Protein AF-A0A829MME7-F1 (afdb_monomer_lite)

Structure (mmCIF, N/CA/C/O backbone):
data_AF-A0A829MME7-F1
#
_entry.id   AF-A0A829MME7-F1
#
loop_
_atom_site.group_PDB
_atom_site.id
_atom_site.type_symbol
_atom_site.label_atom_id
_atom_site.label_alt_id
_atom_site.label_comp_id
_atom_site.label_asym_id
_atom_site.label_entity_id
_atom_site.label_seq_id
_atom_site.pdbx_PDB_ins_code
_atom_site.Cartn_x
_atom_site.Cartn_y
_atom_site.Cartn_z
_atom_site.occupancy
_atom_site.B_iso_or_equiv
_atom_site.auth_seq_id
_atom_site.auth_comp_id
_atom_site.auth_asym_id
_atom_site.auth_atom_id
_atom_site.pdbx_PDB_model_num
ATOM 1 N N . MET A 1 1 ? 2.079 -11.660 5.104 1.00 70.56 1 MET A N 1
ATOM 2 C CA . MET A 1 1 ? 1.393 -10.348 5.222 1.00 70.56 1 MET A CA 1
ATOM 3 C C . MET A 1 1 ? -0.115 -10.607 5.252 1.00 70.56 1 MET A C 1
ATOM 5 O O . MET A 1 1 ? -0.520 -11.554 4.600 1.00 70.56 1 MET A O 1
ATOM 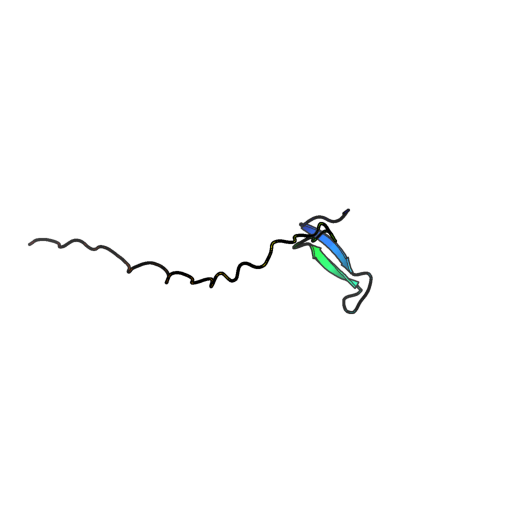9 N N . LYS A 1 2 ? -0.927 -9.850 6.010 1.00 79.75 2 LYS A N 1
ATOM 10 C CA . LYS A 1 2 ? -2.389 -10.081 6.172 1.00 79.75 2 LYS A CA 1
ATOM 11 C C . LYS A 1 2 ? -3.279 -9.222 5.249 1.00 79.75 2 LYS A C 1
ATOM 13 O O . LYS A 1 2 ? -4.491 -9.261 5.385 1.00 79.75 2 LYS A O 1
ATOM 18 N N . VAL A 1 3 ? -2.677 -8.423 4.369 1.00 84.25 3 VAL A N 1
ATOM 19 C CA . VAL A 1 3 ? -3.371 -7.491 3.467 1.00 84.25 3 VAL A CA 1
ATOM 20 C C . VAL A 1 3 ? -3.074 -7.905 2.032 1.00 84.25 3 VAL A C 1
ATOM 22 O O . VAL A 1 3 ? -1.907 -8.115 1.689 1.00 84.25 3 VAL A O 1
ATOM 25 N N . HIS A 1 4 ? -4.108 -8.008 1.206 1.00 83.69 4 HIS A N 1
ATOM 26 C CA . HIS A 1 4 ? -4.019 -8.426 -0.186 1.00 83.69 4 HIS A CA 1
ATOM 27 C C . HIS A 1 4 ? -4.437 -7.314 -1.147 1.00 83.69 4 HIS A C 1
ATOM 29 O O . HIS A 1 4 ? -5.047 -6.305 -0.786 1.00 83.69 4 HIS A O 1
ATOM 35 N N . LYS A 1 5 ? -4.082 -7.501 -2.422 1.00 83.56 5 LYS A N 1
ATOM 36 C CA . LYS A 1 5 ? -4.542 -6.621 -3.492 1.00 83.56 5 LYS A CA 1
ATOM 37 C C . LYS A 1 5 ? -6.063 -6.702 -3.581 1.00 83.56 5 LYS A C 1
ATOM 39 O O . LYS A 1 5 ? -6.625 -7.783 -3.705 1.00 83.56 5 LYS A O 1
ATOM 44 N N . GLY A 1 6 ? -6.702 -5.542 -3.590 1.00 86.12 6 GLY A N 1
ATOM 45 C CA . GLY A 1 6 ? -8.151 -5.417 -3.655 1.00 86.12 6 GLY A CA 1
ATOM 46 C C . GLY A 1 6 ? -8.832 -5.175 -2.312 1.00 86.12 6 GLY A C 1
ATOM 47 O O . GLY A 1 6 ? -10.002 -4.792 -2.323 1.00 86.12 6 GLY A O 1
ATOM 48 N N . ASP A 1 7 ? -8.114 -5.298 -1.197 1.00 90.25 7 ASP A N 1
ATOM 49 C CA . ASP A 1 7 ? -8.661 -5.007 0.126 1.00 90.25 7 ASP A CA 1
ATOM 50 C C . ASP A 1 7 ? -8.881 -3.505 0.319 1.00 90.25 7 ASP A C 1
ATOM 52 O O . ASP A 1 7 ? -8.168 -2.676 -0.249 1.00 90.25 7 ASP A O 1
ATOM 56 N N . THR A 1 8 ? -9.864 -3.146 1.144 1.00 90.62 8 THR A N 1
ATOM 57 C CA . THR A 1 8 ? -10.064 -1.759 1.581 1.00 90.62 8 THR A CA 1
ATOM 58 C C . THR A 1 8 ? -9.399 -1.564 2.933 1.00 90.62 8 THR A C 1
ATOM 60 O O . THR A 1 8 ? -9.679 -2.299 3.877 1.00 90.62 8 THR A O 1
ATOM 63 N N . VAL A 1 9 ? -8.527 -0.566 3.030 1.00 90.69 9 VAL A N 1
ATOM 64 C CA . VAL A 1 9 ? -7.749 -0.279 4.238 1.00 90.69 9 VAL A CA 1
ATOM 65 C C . VAL A 1 9 ? -7.964 1.158 4.698 1.00 90.69 9 VAL A C 1
ATOM 67 O O . VAL A 1 9 ? -8.292 2.040 3.902 1.00 90.69 9 VAL A O 1
ATOM 70 N N . LEU A 1 10 ? -7.778 1.379 5.999 1.00 92.56 10 LEU A N 1
ATOM 71 C CA . LEU A 1 10 ? -7.763 2.695 6.628 1.00 92.56 10 LEU A CA 1
ATOM 72 C C . LEU A 1 10 ? -6.325 3.039 7.014 1.00 92.56 10 LEU A C 1
ATOM 74 O O . LEU A 1 10 ? -5.651 2.253 7.682 1.00 92.56 10 LEU A O 1
ATOM 78 N N . VAL A 1 11 ? -5.867 4.225 6.631 1.00 92.19 11 VAL A N 1
ATOM 79 C CA . VAL A 1 11 ? -4.551 4.725 7.032 1.00 92.19 11 VAL A CA 1
ATOM 80 C C . VAL A 1 11 ? -4.612 5.181 8.491 1.00 92.19 11 VAL A C 1
ATOM 82 O O . VAL A 1 11 ? -5.376 6.078 8.841 1.00 92.19 11 VAL A O 1
ATOM 85 N N . ILE A 1 12 ? -3.808 4.567 9.359 1.00 93.31 12 ILE A N 1
ATOM 86 C CA . ILE A 1 12 ? -3.824 4.835 10.810 1.00 93.31 12 ILE A CA 1
ATOM 87 C C . ILE A 1 12 ? -2.765 5.848 11.271 1.00 93.31 12 ILE A C 1
ATOM 89 O O . ILE A 1 12 ? -2.854 6.361 12.388 1.00 93.31 12 ILE A O 1
ATOM 93 N N . ALA A 1 13 ? -1.780 6.162 10.427 1.00 90.81 13 A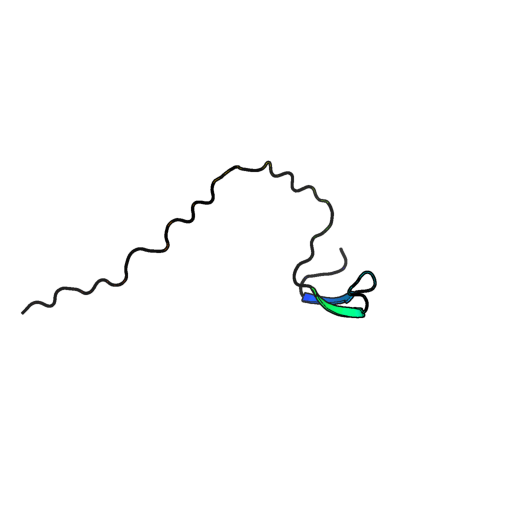LA A N 1
ATOM 94 C CA . ALA A 1 13 ? -0.648 7.021 10.768 1.00 90.81 13 ALA A CA 1
ATOM 95 C C . ALA A 1 13 ? -0.113 7.779 9.543 1.00 90.81 13 ALA A C 1
ATOM 97 O O . ALA A 1 13 ? -0.345 7.375 8.407 1.00 90.81 13 ALA A O 1
ATOM 98 N N . GLY A 1 14 ? 0.637 8.856 9.790 1.00 90.25 14 GLY A N 1
ATOM 99 C CA . GLY A 1 14 ? 1.199 9.712 8.744 1.00 90.25 14 GLY A CA 1
ATOM 100 C C . GLY A 1 14 ? 0.235 10.797 8.260 1.00 90.25 14 GLY A C 1
ATOM 101 O O . GLY A 1 14 ? -0.822 11.024 8.849 1.00 90.25 14 GLY A O 1
ATOM 102 N N . LYS A 1 15 ? 0.634 11.493 7.192 1.00 90.56 15 LYS A N 1
ATOM 103 C CA . LYS A 1 15 ? -0.080 12.657 6.643 1.00 90.56 15 LYS A CA 1
ATOM 104 C C . LYS A 1 15 ? -1.489 12.317 6.146 1.00 90.56 15 LYS A C 1
ATOM 106 O O . LYS A 1 15 ? -2.391 13.132 6.287 1.00 90.56 15 LYS A O 1
ATOM 111 N N . ASP A 1 16 ? -1.678 11.099 5.651 1.00 90.31 16 ASP A N 1
ATOM 112 C CA . ASP A 1 16 ? -2.946 10.610 5.102 1.00 90.31 16 ASP A CA 1
ATOM 113 C C . ASP A 1 16 ? -3.794 9.846 6.133 1.00 90.31 16 ASP A C 1
ATOM 115 O O . ASP A 1 16 ? -4.694 9.086 5.771 1.00 90.31 16 ASP A O 1
ATOM 119 N N . LYS A 1 17 ? -3.507 10.002 7.434 1.00 92.06 17 LYS A N 1
ATOM 120 C CA . LYS A 1 17 ? -4.271 9.355 8.508 1.00 92.06 17 LYS A CA 1
ATOM 121 C C . LYS A 1 17 ? -5.770 9.648 8.362 1.00 92.06 17 LYS A C 1
ATOM 123 O O . LYS A 1 17 ? -6.187 10.797 8.278 1.00 92.06 17 LYS A O 1
ATOM 128 N N . GLY A 1 18 ? -6.577 8.590 8.389 1.00 88.69 18 GLY A N 1
ATOM 129 C CA . GLY A 1 18 ? -8.028 8.644 8.206 1.00 88.69 18 GLY A CA 1
ATOM 130 C C . GLY A 1 18 ? -8.495 8.395 6.769 1.00 88.69 18 GLY A C 1
ATOM 131 O O . GLY A 1 18 ? -9.685 8.156 6.561 1.00 88.69 18 GLY A O 1
ATOM 132 N N . ALA A 1 19 ? -7.592 8.378 5.785 1.00 92.25 19 ALA A N 1
ATOM 133 C CA . ALA A 1 19 ? -7.943 8.049 4.409 1.00 92.25 19 ALA A CA 1
ATOM 134 C C . ALA A 1 19 ? -8.328 6.566 4.272 1.00 92.25 19 ALA A C 1
ATOM 136 O O . ALA A 1 19 ? -7.645 5.675 4.789 1.00 92.25 19 ALA A O 1
ATOM 137 N N . LYS A 1 20 ? -9.425 6.306 3.552 1.00 91.69 20 LYS A N 1
ATOM 138 C CA . LYS A 1 20 ? -9.864 4.962 3.153 1.00 91.69 20 LYS A CA 1
ATOM 139 C C . LYS A 1 20 ? -9.543 4.750 1.681 1.00 91.69 20 LYS A C 1
ATOM 141 O O . LYS A 1 20 ? -9.842 5.613 0.860 1.00 91.69 20 LYS A O 1
ATOM 146 N N . GLY A 1 21 ? -8.970 3.600 1.343 1.00 90.06 21 GLY A N 1
ATOM 147 C CA . GLY A 1 21 ? -8.590 3.307 -0.035 1.00 90.06 21 GLY A CA 1
ATOM 148 C C . GLY A 1 21 ? -8.443 1.820 -0.316 1.00 90.06 21 GLY A C 1
ATOM 149 O O . GLY A 1 21 ? -8.273 1.010 0.597 1.00 90.06 21 GLY A O 1
ATOM 150 N N . LYS A 1 22 ? -8.518 1.469 -1.602 1.00 90.38 22 LYS A N 1
ATOM 151 C CA . LYS A 1 22 ? -8.329 0.101 -2.085 1.00 90.38 22 LYS A CA 1
ATOM 152 C C . LYS A 1 22 ? -6.848 -0.166 -2.343 1.00 90.38 22 LYS A C 1
ATOM 154 O O . LYS A 1 22 ? -6.172 0.626 -2.996 1.00 90.38 22 LYS A O 1
ATOM 159 N N . VAL A 1 23 ? -6.350 -1.302 -1.870 1.00 87.81 23 VAL A N 1
ATOM 160 C CA . VAL A 1 23 ? -4.960 -1.719 -2.058 1.00 87.81 23 VAL A CA 1
ATOM 161 C C . VAL A 1 23 ? -4.741 -2.113 -3.517 1.00 87.81 23 VAL A C 1
ATOM 163 O O . VAL A 1 23 ? -5.316 -3.085 -4.008 1.00 87.81 23 VAL A O 1
ATOM 166 N N . ILE A 1 24 ? -3.889 -1.361 -4.213 1.00 87.56 24 ILE A N 1
ATOM 167 C CA . ILE A 1 24 ? -3.556 -1.595 -5.629 1.00 87.56 24 ILE A CA 1
ATOM 168 C C . ILE A 1 24 ? -2.348 -2.519 -5.817 1.00 87.56 24 ILE A C 1
ATOM 170 O O . ILE A 1 24 ? -2.271 -3.253 -6.804 1.00 87.56 24 ILE A O 1
ATOM 174 N N . ALA A 1 25 ? -1.431 -2.517 -4.854 1.00 79.94 25 ALA A N 1
ATOM 175 C CA . ALA A 1 25 ? -0.252 -3.363 -4.813 1.00 79.94 25 ALA A CA 1
ATOM 176 C C . ALA A 1 25 ? 0.177 -3.542 -3.352 1.00 79.94 25 ALA A C 1
ATOM 178 O O . ALA A 1 25 ? 0.079 -2.612 -2.553 1.00 79.94 25 ALA A O 1
ATOM 179 N N . ALA A 1 26 ? 0.639 -4.742 -3.017 1.00 80.75 26 ALA A N 1
ATOM 180 C CA . ALA A 1 26 ? 1.149 -5.101 -1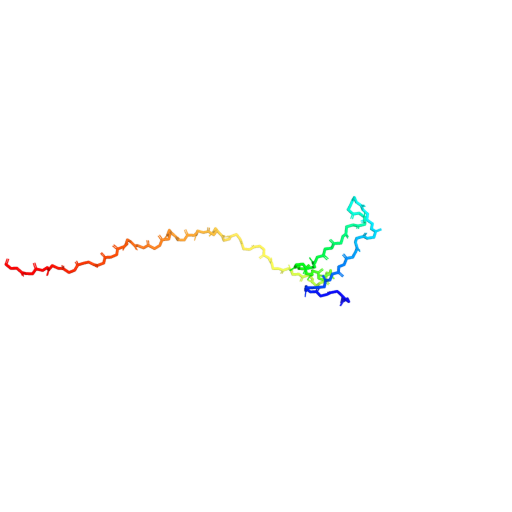.703 1.00 80.75 26 ALA A CA 1
ATOM 181 C C . ALA A 1 26 ? 2.585 -5.603 -1.880 1.00 80.75 26 ALA A C 1
ATOM 183 O O . ALA A 1 26 ? 2.796 -6.631 -2.521 1.00 80.75 26 ALA A O 1
ATOM 184 N N . TYR A 1 27 ? 3.561 -4.875 -1.338 1.00 79.88 27 TYR A N 1
ATOM 185 C CA . TYR A 1 27 ? 4.972 -5.256 -1.390 1.00 79.88 27 TYR A CA 1
ATOM 186 C C . TYR A 1 27 ? 5.387 -5.808 -0.021 1.00 79.88 27 TYR A C 1
ATOM 188 O O . TYR A 1 27 ? 5.519 -5.029 0.925 1.00 79.88 27 TYR A O 1
ATOM 196 N N . PRO A 1 28 ? 5.555 -7.132 0.138 1.00 76.25 28 PRO A N 1
ATOM 197 C CA . PRO A 1 28 ? 6.088 -7.684 1.375 1.00 76.25 28 PRO A CA 1
ATOM 198 C C . PRO A 1 28 ? 7.530 -7.198 1.571 1.00 76.25 28 PRO A C 1
ATOM 200 O O . PRO A 1 28 ? 8.339 -7.241 0.645 1.00 76.25 28 PRO A O 1
ATOM 203 N N . SER A 1 29 ? 7.855 -6.719 2.773 1.00 72.50 29 SER A N 1
ATOM 204 C CA . SER A 1 29 ? 9.216 -6.278 3.078 1.00 72.50 29 SER A CA 1
ATOM 205 C C . SER A 1 29 ? 10.159 -7.482 3.191 1.00 72.50 29 SER A C 1
ATOM 207 O O . SER A 1 29 ? 9.904 -8.400 3.967 1.00 72.50 29 SER A O 1
ATOM 209 N N . ALA A 1 30 ? 11.246 -7.420 2.418 1.00 61.94 30 ALA A N 1
ATOM 210 C CA . ALA A 1 30 ? 12.482 -8.195 2.524 1.00 61.94 30 ALA A CA 1
ATOM 211 C C . ALA A 1 30 ? 12.423 -9.719 2.274 1.00 61.94 30 ALA A C 1
ATOM 213 O O . ALA A 1 30 ? 12.790 -10.522 3.124 1.00 61.94 30 ALA A O 1
ATOM 214 N N . ALA A 1 31 ? 12.150 -10.113 1.029 1.00 51.62 31 ALA A N 1
ATOM 215 C CA . ALA A 1 31 ? 13.048 -11.065 0.374 1.00 51.62 31 ALA A CA 1
ATOM 216 C C . ALA A 1 31 ? 13.832 -10.266 -0.669 1.00 51.62 31 ALA A C 1
ATOM 218 O O . ALA A 1 31 ? 13.269 -9.764 -1.641 1.00 51.62 31 ALA A O 1
ATOM 219 N N . VAL A 1 32 ? 15.113 -10.053 -0.380 1.00 53.56 32 VAL A N 1
ATOM 220 C CA . VAL A 1 32 ? 16.085 -9.350 -1.217 1.00 53.56 32 VAL A CA 1
ATOM 221 C C . VAL A 1 32 ? 15.962 -9.825 -2.670 1.00 53.56 32 VAL A C 1
ATOM 223 O O . VAL A 1 32 ? 16.375 -10.928 -3.004 1.00 53.56 32 VAL A O 1
ATOM 226 N N . SER A 1 33 ? 15.406 -8.991 -3.552 1.00 51.72 33 SER A N 1
ATOM 227 C CA . SER A 1 33 ? 15.632 -9.137 -4.992 1.00 51.72 33 SER A CA 1
ATOM 228 C C . SER A 1 33 ? 16.947 -8.446 -5.322 1.00 51.72 33 SER A C 1
ATOM 230 O O . SER A 1 33 ? 16.974 -7.325 -5.820 1.00 51.72 33 SER A O 1
ATOM 232 N N . SER A 1 34 ? 18.063 -9.099 -5.009 1.00 56.97 34 SER A N 1
ATOM 233 C CA . SER A 1 34 ? 19.364 -8.728 -5.557 1.00 56.97 34 SER A CA 1
ATOM 234 C C . SER A 1 34 ? 19.474 -9.271 -6.983 1.00 56.97 34 SER A C 1
ATOM 236 O O . SER A 1 34 ? 20.238 -10.190 -7.258 1.00 56.97 34 SER A O 1
ATOM 238 N N . SER A 1 35 ? 18.730 -8.688 -7.929 1.00 57.09 35 SER A N 1
ATOM 239 C CA . SER A 1 35 ? 19.127 -8.791 -9.334 1.00 57.09 35 SER A CA 1
ATOM 240 C C . SER A 1 35 ? 20.070 -7.633 -9.627 1.00 57.09 35 SER A C 1
ATOM 242 O O . SER A 1 35 ? 19.651 -6.480 -9.746 1.00 57.09 35 SER A O 1
ATOM 244 N N . ARG A 1 36 ? 21.362 -7.953 -9.695 1.00 62.44 36 ARG A N 1
ATOM 245 C CA . ARG A 1 36 ? 22.421 -7.110 -10.255 1.00 62.44 36 ARG A CA 1
ATOM 246 C C . ARG A 1 36 ? 21.882 -6.315 -11.452 1.00 62.44 36 ARG A C 1
ATOM 248 O O . ARG A 1 36 ? 21.342 -6.904 -12.384 1.00 62.44 36 ARG A O 1
ATOM 255 N N . ALA A 1 37 ? 22.007 -4.990 -11.392 1.00 61.28 37 ALA A N 1
ATOM 256 C CA . ALA A 1 37 ? 21.551 -4.081 -12.433 1.00 61.28 37 ALA A CA 1
ATOM 257 C C . ALA A 1 37 ? 22.142 -4.485 -13.791 1.00 61.28 37 ALA A C 1
ATOM 259 O O . ALA A 1 37 ? 23.357 -4.455 -13.982 1.00 61.28 37 ALA A O 1
ATOM 260 N N . SER A 1 38 ? 21.288 -4.856 -14.743 1.00 58.28 38 SER A N 1
ATOM 261 C CA . SER A 1 38 ? 21.673 -4.867 -16.148 1.00 58.28 38 SER A CA 1
ATOM 262 C C . SER A 1 38 ? 21.596 -3.430 -16.656 1.00 58.28 38 SER A C 1
ATOM 264 O O . SER A 1 38 ? 20.501 -2.881 -16.800 1.00 58.28 38 SER A O 1
ATOM 266 N N . THR A 1 39 ? 22.740 -2.822 -16.958 1.00 59.56 39 THR A N 1
ATOM 267 C CA . THR A 1 39 ? 22.830 -1.674 -17.870 1.00 59.56 39 THR A CA 1
ATOM 268 C C . THR A 1 39 ? 22.471 -2.154 -19.277 1.00 59.56 39 THR A C 1
ATOM 270 O O . THR A 1 39 ? 23.336 -2.381 -20.115 1.00 59.56 39 THR A O 1
ATOM 273 N N . GLY A 1 40 ? 21.185 -2.404 -19.507 1.00 56.22 40 GLY A N 1
ATOM 274 C CA . GLY A 1 40 ? 20.619 -2.634 -20.826 1.00 56.22 40 GLY A CA 1
ATOM 275 C C . GLY A 1 40 ? 19.813 -1.404 -21.191 1.00 56.22 40 GLY A C 1
ATOM 276 O O . GLY A 1 40 ? 18.756 -1.163 -20.608 1.00 56.22 40 GLY A O 1
ATOM 277 N N . SER A 1 41 ? 20.330 -0.603 -22.117 1.00 57.19 41 SER A N 1
ATOM 278 C CA . SER A 1 41 ? 19.579 0.441 -22.803 1.00 57.19 41 SER A CA 1
ATOM 279 C C . SER A 1 41 ? 18.268 -0.158 -23.311 1.00 57.19 41 SER A C 1
ATOM 281 O O . SER A 1 41 ? 18.254 -1.012 -24.193 1.00 57.19 41 SER A O 1
ATOM 283 N N . ARG A 1 42 ? 17.142 0.258 -22.726 1.00 60.69 42 ARG A N 1
ATOM 284 C CA . ARG A 1 42 ? 15.822 -0.119 -23.227 1.00 60.69 42 ARG A CA 1
ATOM 285 C C . ARG A 1 42 ? 15.551 0.708 -24.484 1.00 60.69 42 ARG A C 1
ATOM 287 O O . ARG A 1 42 ? 14.870 1.725 -24.425 1.00 60.69 42 ARG A O 1
ATOM 294 N N . S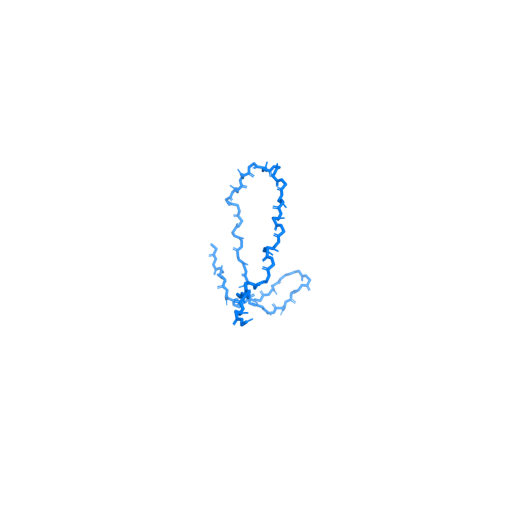ER A 1 43 ? 16.127 0.299 -25.609 1.00 55.81 43 SER A N 1
ATOM 295 C CA . SER A 1 43 ? 15.722 0.761 -26.932 1.00 55.81 43 SER A CA 1
ATOM 296 C C . SER A 1 43 ? 14.3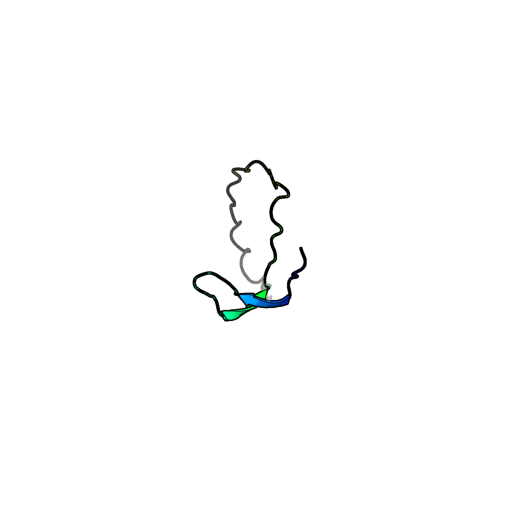53 0.160 -27.227 1.00 55.81 43 SER A C 1
ATOM 298 O O . SER A 1 43 ? 14.219 -1.013 -27.568 1.00 55.81 43 SER A O 1
ATOM 300 N N . THR A 1 44 ? 13.301 0.953 -27.047 1.00 62.25 44 THR A N 1
ATOM 301 C CA . THR A 1 44 ? 12.011 0.637 -27.656 1.00 62.25 44 THR A CA 1
ATOM 302 C C . THR A 1 44 ? 12.217 0.624 -29.174 1.00 62.25 44 THR A C 1
ATOM 304 O O . THR A 1 44 ? 12.614 1.662 -29.713 1.00 62.25 44 THR A O 1
ATOM 307 N N . PRO A 1 45 ? 11.995 -0.496 -29.884 1.00 64.12 45 PRO A N 1
ATOM 308 C CA . PRO A 1 45 ? 11.942 -0.450 -31.339 1.00 64.12 45 PRO A CA 1
ATOM 309 C C . PRO A 1 45 ? 10.816 0.516 -31.744 1.00 64.12 45 PRO A C 1
ATOM 311 O O . PRO A 1 45 ? 9.768 0.515 -31.086 1.00 64.12 45 PRO A O 1
ATOM 314 N N . PRO A 1 46 ? 11.007 1.366 -32.771 1.00 62.56 46 PRO A N 1
ATOM 315 C CA . PRO A 1 46 ? 9.948 2.248 -33.231 1.00 62.56 46 PRO A CA 1
ATOM 316 C C . PRO A 1 46 ? 8.737 1.400 -33.617 1.00 62.56 46 PRO A C 1
ATOM 318 O O . PRO A 1 46 ? 8.835 0.415 -34.352 1.00 62.56 46 PRO A O 1
ATOM 321 N N . SER A 1 47 ? 7.597 1.765 -33.048 1.00 60.72 47 SER A N 1
ATOM 322 C CA . SER A 1 47 ? 6.311 1.123 -33.248 1.00 60.72 47 SER A CA 1
ATOM 323 C C . SER A 1 47 ? 6.000 0.989 -34.741 1.00 60.72 47 SER A C 1
ATOM 325 O O . SER A 1 47 ? 5.778 1.993 -35.403 1.00 60.72 47 SER A O 1
ATOM 327 N N . ARG A 1 48 ? 5.942 -0.264 -35.210 1.00 61.66 48 ARG A N 1
ATOM 328 C CA . ARG A 1 48 ? 5.158 -0.805 -36.337 1.00 61.66 48 ARG A CA 1
ATOM 329 C C . ARG A 1 48 ? 5.278 -0.099 -37.714 1.00 61.66 48 ARG A C 1
ATOM 331 O O . ARG A 1 48 ? 4.860 1.046 -37.860 1.00 61.66 48 ARG A O 1
ATOM 338 N N . PRO A 1 49 ? 5.716 -0.820 -38.770 1.00 53.38 49 PRO A N 1
ATOM 339 C CA . PRO A 1 49 ? 5.737 -0.296 -40.130 1.00 53.38 49 PRO A CA 1
ATOM 340 C C . PRO A 1 49 ? 4.324 -0.006 -40.651 1.00 53.38 49 PRO A C 1
ATOM 342 O O . PRO A 1 49 ? 3.324 -0.580 -40.213 1.00 53.38 49 PRO A O 1
ATOM 345 N N . THR A 1 50 ? 4.299 0.938 -41.579 1.00 58.09 50 THR A N 1
ATOM 346 C CA . THR A 1 50 ? 3.167 1.608 -42.208 1.00 58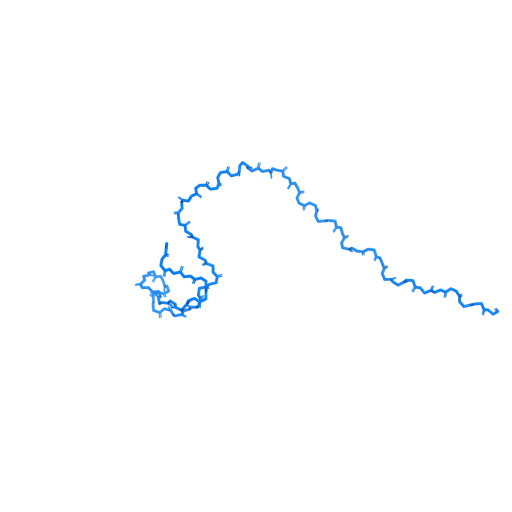.09 50 THR A CA 1
ATOM 347 C C . THR A 1 50 ? 1.958 0.729 -42.523 1.00 58.09 50 THR A C 1
ATOM 349 O O . THR A 1 50 ? 2.049 -0.356 -43.089 1.00 58.09 50 THR A O 1
ATOM 352 N N . SER A 1 51 ? 0.810 1.300 -42.174 1.00 55.47 51 SER A N 1
ATOM 353 C CA . SER A 1 51 ? -0.527 1.056 -42.702 1.00 55.47 51 SER A CA 1
ATOM 354 C C . SER A 1 51 ? -0.581 0.498 -44.134 1.00 55.47 51 SER A C 1
ATOM 356 O O . SER A 1 51 ? -0.040 1.100 -45.052 1.00 55.47 51 SER A O 1
ATOM 358 N N . ALA A 1 52 ? -1.363 -0.574 -44.280 1.00 57.00 52 ALA A N 1
ATOM 359 C CA . ALA A 1 52 ? -2.178 -0.921 -45.444 1.00 57.00 52 ALA A CA 1
ATOM 360 C C . ALA A 1 52 ? -1.468 -1.196 -46.781 1.00 57.00 52 ALA A C 1
ATOM 362 O O . ALA A 1 52 ? -1.200 -0.314 -47.591 1.00 57.00 52 ALA A O 1
ATOM 363 N N . ALA A 1 53 ? -1.347 -2.491 -47.068 1.00 57.09 53 ALA A N 1
ATOM 364 C CA . ALA A 1 53 ? -1.529 -3.006 -48.413 1.00 57.09 53 ALA A CA 1
ATOM 365 C C . ALA A 1 53 ? -2.861 -2.501 -49.003 1.00 57.09 53 ALA A C 1
ATOM 367 O O . ALA A 1 53 ? -3.905 -2.708 -48.391 1.00 57.09 53 ALA A O 1
ATOM 368 N N . HIS A 1 54 ? -2.824 -1.914 -50.199 1.00 61.00 54 HIS A N 1
ATOM 369 C CA . HIS A 1 54 ? -3.943 -1.871 -51.144 1.00 61.00 54 HIS A CA 1
ATOM 370 C C . HIS A 1 54 ? -3.421 -2.447 -52.479 1.00 61.00 54 HIS A C 1
ATOM 372 O O . HIS A 1 54 ? -2.348 -2.030 -52.923 1.00 61.00 54 HIS A O 1
ATOM 378 N N . PRO A 1 55 ? -4.099 -3.435 -53.093 1.00 69.88 55 PRO A N 1
ATOM 379 C CA . PRO A 1 55 ? -3.644 -4.073 -54.331 1.00 69.88 55 PRO A CA 1
ATOM 380 C C . PRO A 1 55 ? -3.861 -3.167 -55.559 1.00 69.88 55 PRO A C 1
ATOM 382 O O . PRO A 1 55 ? -4.763 -2.326 -55.537 1.00 69.88 55 PRO A O 1
ATOM 385 N N . PRO A 1 56 ? -3.093 -3.342 -56.654 1.00 63.53 56 PRO A N 1
ATOM 386 C CA . PRO A 1 56 ? -3.385 -2.668 -57.914 1.00 63.53 56 PRO A CA 1
ATOM 387 C C . PRO A 1 56 ? -4.642 -3.280 -58.547 1.00 63.53 56 PRO A C 1
ATOM 389 O O . PRO A 1 56 ? -4.670 -4.467 -58.873 1.00 63.53 56 PRO A O 1
ATOM 392 N N . ALA A 1 57 ? -5.690 -2.473 -58.720 1.00 63.12 57 ALA A N 1
ATOM 393 C CA . ALA A 1 57 ? -6.808 -2.829 -59.583 1.00 63.12 57 ALA A CA 1
ATOM 394 C C . ALA A 1 57 ? -6.375 -2.632 -61.041 1.00 63.12 57 ALA A C 1
ATOM 396 O O . ALA A 1 57 ? -6.028 -1.527 -61.452 1.00 63.12 57 ALA A O 1
ATOM 397 N N . ALA A 1 58 ? -6.362 -3.730 -61.790 1.00 59.00 58 ALA A N 1
ATOM 398 C CA . ALA A 1 58 ? -6.183 -3.741 -63.230 1.00 59.00 58 ALA A CA 1
ATOM 399 C C . ALA A 1 58 ? -7.427 -3.174 -63.937 1.00 59.00 58 ALA A C 1
ATOM 401 O O . ALA A 1 58 ? -8.556 -3.541 -63.600 1.00 59.00 58 ALA A O 1
ATOM 402 N N . SER A 1 59 ? -7.217 -2.322 -64.939 1.00 58.94 59 SER A N 1
ATOM 403 C CA . SER A 1 59 ? -8.085 -2.125 -66.111 1.00 58.94 59 SER A CA 1
ATOM 404 C C . SER A 1 59 ? -7.264 -1.506 -67.229 1.00 58.94 59 SER A C 1
ATOM 406 O O . SER A 1 59 ? -6.497 -0.566 -66.924 1.00 58.94 59 SER A O 1
#

Sequence (59 aa):
MKVHKGDTVLVIAGKDKGAKGKVIAAYPSAAVSSSRASTGSRSTPPSRPTSAAHPPAAS

Foldseek 3Di:
DPDDQQDWDAACDDPRHGDIDGHHDDDDPDPDPPPPDDPDDPPDDPPDDDDDDDDDDDD

pLDDT: mean 72.57, std 14.66, range [51.62, 93.31]

InterPro domains:
  IPR005824 KOW [PF00467] (5-28)
  IPR005824 KOW [SM00739] (2-29)
  IPR005825 Large ribosomal subunit protein uL24, conserved site [PS01108] (6-23)
  IPR008991 Translation protein SH3-like domain superfamily [SSF50104] (2-35)
  IPR014722 Large ribosomal subunit protein uL2, domain 2 [G3DSA:2.30.30.30] (1-50)
  IPR041988 Large ribosomal subunit protein uL24, KOW domain [cd06089] (6-28)

Radius of gyration: 24.8 Å; chains: 1; bounding box: 33×24×77 Å

Secondary structure (DSSP, 8-state):
----TT-EEE--SSTTTT-EEE-S----S--------------PPPS---S---PPPP-

Organism: NCBI:txid1335414